Protein AF-A0A9E6J696-F1 (afdb_monomer)

Nearest PDB structures (foldseek):
  9b45-assembly1_4  TM=7.450E-01  e=3.589E+00  Pseudomonas virus Pa193
  7peq-assembly1_AK  TM=3.323E-01  e=5.152E-01  Homo sapiens
  7tt7-assembly1_P  TM=3.841E-01  e=1.398E+00  Escherichia coli
  2wex-assembly1_A  TM=2.997E-01  e=6.249E+00  Homo sapiens

Sequence (134 aa):
MTKSILSTRVIINWLKLIIIFPCILFSSIVITAFELYGMEFILLAIFIFTVLWFYRITYSGNNVVEGLSVEVKLKLNFFGVKFITIKVNGIKLIKNKLVKGDEFEFFNDKHHLSVKLKLLKGDVFSPDCTLAVL

pLDDT: mean 75.47, std 7.98, range [48.47, 85.88]

Radius of gyration: 19.2 Å; Cα contacts (8 Å, |Δi|>4): 213; chains: 1; bounding box: 48×27×51 Å

Foldseek 3Di:
DDKDKWAFPPVVLVVLVVVVVVVLVVLLVVLVVDCPPPCSVVVSVVVVVVSQQPRWGKTWDWDADPNKIKIWIWIAGPVRWIFIWIDINNRTPDGRDTDDDQWDWDADPVQQWIKIWGADPPPPRITMIDIDRD

Mean predicted aligned error: 9.48 Å

Secondary structure (DSSP, 8-state):
-EEEEPEE-HHHHHHHHHHHHHHHHHHHHHHHHS--TT-HHHHHHHHHHHHHHH-EEEEEEEEEETTEEEEEEEEEETT--EEEEEEETTEEEEEEEEE-SSEEEEEEGG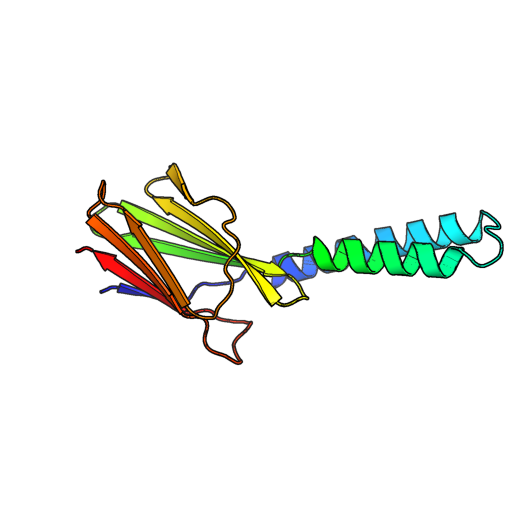GTEEEEEE--TT-TT--EEEEEE-

Solvent-accessible surface area (backbone atoms only — not comparable to full-atom values): 7509 Å² total; per-residue (Å²): 120,53,78,44,68,29,48,53,59,64,67,60,51,50,50,58,54,57,62,46,52,61,54,52,55,52,51,50,54,53,44,73,73,47,92,57,88,78,47,50,63,57,52,51,49,53,49,52,53,50,51,46,63,69,43,57,50,60,30,44,32,78,45,76,54,97,88,40,42,35,39,41,33,43,32,35,28,80,86,69,52,35,26,38,28,38,25,49,72,85,44,72,79,39,77,64,45,76,55,91,72,53,66,47,76,47,78,38,83,93,70,38,37,36,43,39,38,43,51,58,90,86,43,86,78,57,37,41,35,38,38,35,78,108

Structure (mmCIF, N/CA/C/O backbone):
data_AF-A0A9E6J696-F1
#
_entry.id   AF-A0A9E6J696-F1
#
loop_
_atom_site.group_PDB
_atom_site.id
_atom_site.type_symbol
_atom_site.label_atom_id
_atom_site.label_alt_id
_atom_site.label_comp_id
_atom_site.label_asym_id
_atom_site.label_entity_id
_atom_site.label_seq_id
_atom_site.pdbx_PDB_ins_code
_atom_site.Cartn_x
_atom_site.Cartn_y
_atom_site.Cartn_z
_atom_site.occupancy
_atom_site.B_iso_or_equiv
_atom_site.auth_seq_id
_atom_site.auth_comp_id
_atom_site.auth_asym_id
_atom_site.auth_atom_id
_atom_site.pdbx_PDB_model_num
ATOM 1 N N . MET A 1 1 ? -22.339 1.374 16.616 1.00 59.84 1 MET A N 1
ATOM 2 C CA . MET A 1 1 ? -21.502 1.286 15.395 1.00 59.84 1 MET A CA 1
ATOM 3 C C . MET A 1 1 ? -21.125 2.684 14.941 1.00 59.84 1 MET A C 1
ATOM 5 O O . MET A 1 1 ? -22.019 3.480 14.685 1.00 59.84 1 MET A O 1
ATOM 9 N N . THR A 1 2 ? -19.832 2.988 14.851 1.00 65.19 2 THR A N 1
ATOM 10 C CA . THR A 1 2 ? -19.318 4.257 14.317 1.00 65.19 2 THR A CA 1
ATOM 11 C C . THR A 1 2 ? -18.810 4.036 12.894 1.00 65.19 2 THR A C 1
ATOM 13 O O . THR A 1 2 ? -17.980 3.164 12.640 1.00 65.19 2 THR A O 1
ATOM 16 N N . LYS A 1 3 ? -19.340 4.799 11.934 1.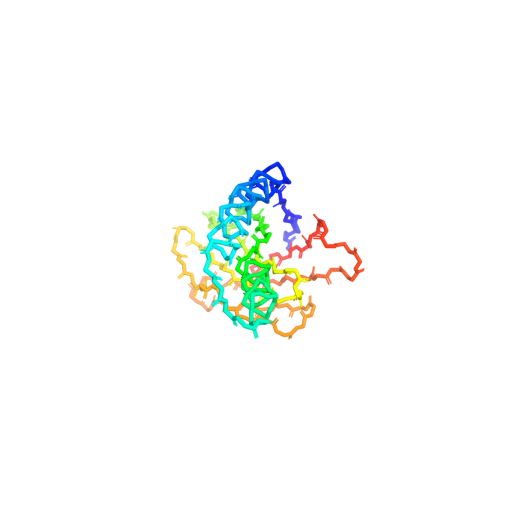00 67.19 3 LYS A N 1
ATOM 17 C CA . LYS A 1 3 ? -18.842 4.812 10.552 1.00 67.19 3 LYS A CA 1
ATOM 18 C C . LYS A 1 3 ? -17.853 5.954 10.388 1.00 67.19 3 LYS A C 1
ATOM 20 O O . LYS A 1 3 ? -18.094 7.055 10.872 1.00 67.19 3 LYS A O 1
ATOM 25 N N . SER A 1 4 ? -16.759 5.687 9.691 1.00 67.69 4 SER A N 1
ATOM 26 C CA . SER A 1 4 ? -15.714 6.663 9.413 1.00 67.69 4 SER A CA 1
ATOM 27 C C . SER A 1 4 ? -15.195 6.496 7.995 1.00 67.69 4 SER A C 1
ATOM 29 O O . SER A 1 4 ? -14.939 5.379 7.544 1.00 67.69 4 SER A O 1
ATOM 31 N N . ILE A 1 5 ? -15.009 7.614 7.311 1.00 72.44 5 ILE A N 1
ATOM 32 C CA . ILE A 1 5 ? -14.416 7.636 5.979 1.00 72.44 5 ILE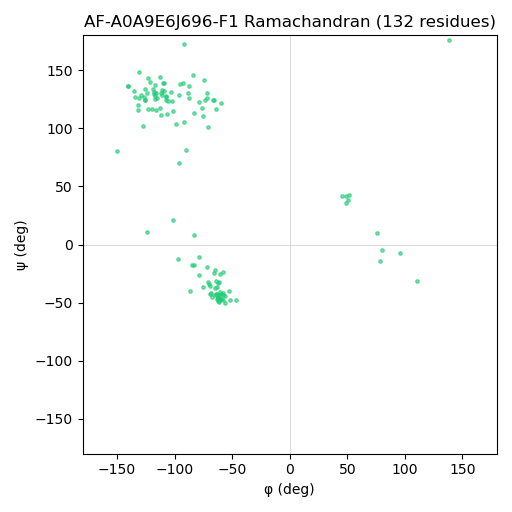 A CA 1
ATOM 33 C C . ILE A 1 5 ? -12.900 7.736 6.155 1.00 72.44 5 ILE A C 1
ATOM 35 O O . ILE A 1 5 ? -12.405 8.577 6.912 1.00 72.44 5 ILE A O 1
ATOM 39 N N . LEU A 1 6 ? -12.139 6.870 5.484 1.00 73.75 6 LEU A N 1
ATOM 40 C CA . LEU A 1 6 ? -10.685 6.981 5.482 1.00 73.75 6 LEU A CA 1
ATOM 41 C C . LEU A 1 6 ? -10.267 8.121 4.554 1.00 73.75 6 LEU A C 1
ATOM 43 O O . LEU A 1 6 ? -10.448 8.055 3.340 1.00 73.75 6 LEU A O 1
ATOM 47 N N . SER A 1 7 ? -9.624 9.139 5.119 1.00 72.56 7 SER A N 1
ATOM 48 C CA . SER A 1 7 ? -9.079 10.236 4.323 1.00 72.56 7 SER A CA 1
ATOM 49 C C . SER A 1 7 ? -7.702 9.885 3.765 1.00 72.56 7 SER A C 1
ATOM 51 O O . SER A 1 7 ? -6.889 9.187 4.385 1.00 72.56 7 SER A O 1
ATOM 53 N N . THR A 1 8 ? -7.424 10.393 2.569 1.00 75.62 8 THR A N 1
ATOM 54 C CA . THR A 1 8 ? -6.104 10.336 1.947 1.00 75.62 8 THR A CA 1
ATOM 55 C C . THR A 1 8 ? -5.516 11.732 1.850 1.00 75.62 8 THR A C 1
ATOM 57 O O . THR A 1 8 ? -6.214 12.711 1.593 1.00 75.62 8 THR A O 1
ATOM 60 N N . ARG A 1 9 ? -4.201 11.840 2.031 1.00 74.06 9 ARG A N 1
ATOM 61 C CA . ARG A 1 9 ? -3.478 13.088 1.775 1.00 74.06 9 ARG A CA 1
ATOM 62 C C . ARG A 1 9 ? -3.018 13.086 0.324 1.00 74.06 9 ARG A C 1
ATOM 64 O O . ARG A 1 9 ? -1.866 12.760 0.044 1.00 74.06 9 ARG A O 1
ATOM 71 N N . VAL A 1 10 ? -3.933 13.441 -0.582 1.00 69.88 10 VAL A N 1
ATOM 72 C CA . VAL A 1 10 ? -3.717 13.476 -2.043 1.00 69.88 10 VAL A CA 1
ATOM 73 C C . VAL A 1 10 ? -2.398 14.176 -2.388 1.00 69.88 10 VAL A C 1
ATOM 75 O O . VAL A 1 10 ? -1.566 13.602 -3.083 1.00 69.88 10 VAL A O 1
ATOM 78 N N . ILE A 1 11 ? -2.146 15.344 -1.789 1.00 72.75 11 ILE A N 1
ATOM 79 C CA . ILE A 1 11 ? -0.931 16.153 -1.994 1.00 72.75 11 ILE A CA 1
ATOM 80 C C . ILE A 1 11 ? 0.354 15.367 -1.692 1.00 72.75 11 ILE A C 1
ATOM 82 O O . ILE A 1 11 ? 1.299 15.399 -2.472 1.00 72.75 11 ILE A O 1
ATOM 86 N N . ILE A 1 12 ? 0.399 14.617 -0.586 1.00 75.06 12 ILE A N 1
ATOM 87 C CA . ILE A 1 12 ? 1.594 13.850 -0.197 1.00 75.06 12 ILE A CA 1
ATOM 88 C C . ILE A 1 12 ? 1.831 12.688 -1.164 1.00 75.06 12 ILE A C 1
ATOM 90 O O . ILE A 1 12 ? 2.976 12.350 -1.462 1.00 75.06 12 ILE A O 1
ATOM 94 N N . ASN A 1 13 ? 0.760 12.069 -1.659 1.00 74.06 13 ASN A N 1
ATOM 95 C CA . ASN A 1 13 ? 0.875 10.999 -2.643 1.00 74.06 13 ASN A CA 1
ATOM 96 C C . ASN A 1 13 ? 1.389 11.546 -3.987 1.00 74.06 13 ASN A C 1
ATOM 98 O O . ASN A 1 13 ? 2.297 10.946 -4.563 1.00 74.06 13 ASN A O 1
ATOM 102 N N . TRP A 1 14 ? 0.908 12.710 -4.438 1.00 74.69 14 TRP A N 1
ATOM 103 C CA . TRP A 1 14 ? 1.442 13.386 -5.628 1.00 74.69 14 TRP A CA 1
ATOM 104 C C . TRP A 1 14 ? 2.900 13.807 -5.460 1.00 74.69 14 TRP A C 1
ATOM 106 O O . TRP A 1 14 ? 3.706 13.560 -6.351 1.00 74.69 14 TRP A O 1
ATOM 116 N N . LEU A 1 15 ? 3.278 14.347 -4.299 1.00 79.25 15 LEU A N 1
ATOM 117 C CA . LEU A 1 15 ? 4.663 14.729 -4.026 1.00 79.25 15 LEU A CA 1
ATOM 118 C C . LEU A 1 15 ? 5.615 13.526 -4.121 1.00 79.25 15 LEU A C 1
ATOM 120 O O . LEU A 1 15 ? 6.674 13.617 -4.735 1.00 79.25 15 LEU A O 1
ATOM 124 N N . LYS A 1 16 ? 5.213 12.365 -3.583 1.00 73.50 16 LYS A N 1
ATOM 125 C CA . LYS A 1 16 ? 5.978 11.114 -3.730 1.00 73.50 16 LYS A CA 1
ATOM 126 C C . LYS A 1 16 ? 6.126 10.677 -5.187 1.00 73.50 16 LYS A C 1
ATOM 128 O O . LYS A 1 16 ? 7.134 10.071 -5.524 1.00 73.50 16 LYS A O 1
ATOM 133 N N . LEU A 1 17 ? 5.129 10.961 -6.024 1.00 74.62 17 LEU A N 1
ATOM 134 C CA . LEU A 1 17 ? 5.156 10.631 -7.447 1.00 74.62 17 LEU A CA 1
ATOM 135 C C . LEU A 1 17 ? 6.073 11.582 -8.227 1.00 74.62 17 LEU A C 1
ATOM 137 O O . LEU A 1 17 ? 6.815 11.141 -9.095 1.00 74.62 17 LEU A O 1
ATOM 141 N N . ILE A 1 18 ? 6.109 12.862 -7.859 1.00 80.56 18 ILE A N 1
ATOM 142 C CA . ILE A 1 18 ? 7.037 13.838 -8.446 1.00 80.56 18 ILE A CA 1
ATOM 143 C C . ILE A 1 18 ? 8.493 13.483 -8.112 1.00 80.56 18 ILE A C 1
ATOM 145 O O . ILE A 1 18 ? 9.354 13.590 -8.975 1.00 80.56 18 ILE A O 1
ATOM 149 N N . ILE A 1 19 ? 8.777 12.989 -6.903 1.00 78.62 19 ILE A N 1
ATOM 150 C CA . ILE A 1 19 ? 10.133 12.557 -6.507 1.00 78.62 19 ILE A CA 1
ATOM 151 C C . ILE A 1 19 ? 10.627 11.351 -7.331 1.00 78.62 19 ILE A C 1
ATOM 153 O O . ILE A 1 19 ? 11.831 11.154 -7.471 1.00 78.62 19 ILE A O 1
ATOM 157 N N . ILE A 1 20 ? 9.729 10.563 -7.929 1.00 77.81 20 ILE A N 1
ATOM 158 C CA . ILE A 1 20 ? 10.103 9.435 -8.795 1.00 77.81 20 ILE A CA 1
ATOM 159 C C . ILE A 1 20 ? 10.685 9.911 -10.138 1.00 77.81 20 ILE A C 1
ATOM 161 O O . ILE A 1 20 ? 11.575 9.257 -10.680 1.00 77.81 20 ILE A O 1
ATOM 165 N N . PHE A 1 21 ? 10.236 11.054 -10.664 1.00 79.19 21 PHE A N 1
ATOM 166 C CA . PHE A 1 21 ? 10.698 11.596 -11.949 1.00 79.19 21 PHE A CA 1
ATOM 167 C C . PHE A 1 21 ? 12.222 11.800 -12.045 1.00 79.19 21 PHE A C 1
ATOM 169 O O . PHE A 1 21 ? 12.812 11.309 -13.009 1.00 79.19 21 PHE A O 1
ATOM 176 N N . PRO A 1 22 ? 12.897 12.463 -11.083 1.00 81.44 22 PRO A N 1
ATOM 177 C CA . PRO A 1 22 ? 14.348 12.617 -11.130 1.00 81.44 22 PRO A CA 1
ATOM 178 C C . PRO A 1 22 ? 15.090 11.278 -11.019 1.00 81.44 22 PRO A C 1
ATOM 180 O O . PRO A 1 22 ? 16.136 11.129 -11.644 1.00 81.44 22 PRO A O 1
ATOM 183 N N . CYS A 1 23 ? 14.548 10.280 -10.307 1.00 79.12 23 CYS A N 1
ATOM 184 C CA . CYS A 1 23 ? 15.127 8.933 -10.296 1.00 79.12 23 CYS A CA 1
ATOM 185 C C . CYS A 1 23 ? 15.062 8.279 -11.680 1.00 79.12 23 CYS A C 1
ATOM 187 O O . CYS A 1 23 ? 16.051 7.703 -12.116 1.00 79.12 23 CYS A O 1
ATOM 189 N N . ILE A 1 24 ? 13.931 8.400 -12.385 1.00 79.88 24 ILE A N 1
ATOM 190 C CA . ILE A 1 24 ? 13.790 7.878 -13.752 1.00 79.88 24 ILE A CA 1
ATOM 191 C C . ILE A 1 24 ? 14.754 8.596 -14.701 1.00 79.88 24 ILE A C 1
ATOM 193 O O . ILE A 1 24 ? 15.461 7.930 -15.448 1.00 79.88 24 ILE A O 1
ATOM 197 N N . LEU A 1 25 ? 14.832 9.931 -14.646 1.00 80.88 25 LEU A N 1
ATOM 198 C CA . LEU A 1 25 ? 15.757 10.711 -15.477 1.00 80.88 25 LEU A CA 1
ATOM 199 C C . LEU A 1 25 ? 17.215 10.302 -15.250 1.00 80.88 25 LEU A C 1
ATOM 201 O O . LEU A 1 25 ? 17.937 10.057 -16.213 1.00 80.88 25 LEU A O 1
ATOM 205 N N . PHE A 1 26 ? 17.638 10.190 -13.989 1.00 82.25 26 PHE A N 1
ATOM 206 C CA . PHE A 1 26 ? 18.992 9.762 -13.649 1.00 82.25 26 PHE A CA 1
ATOM 207 C C . PHE A 1 26 ? 19.276 8.338 -14.141 1.00 82.25 26 PHE A C 1
ATOM 209 O O . PHE A 1 26 ? 20.301 8.104 -14.776 1.00 82.25 26 PHE A O 1
ATOM 216 N N . SER A 1 27 ? 18.353 7.397 -13.915 1.00 76.19 27 SER A N 1
ATOM 217 C CA . SER A 1 27 ? 18.485 6.026 -14.415 1.00 76.19 27 SER A CA 1
ATOM 218 C C . SER A 1 27 ? 18.571 5.973 -15.938 1.00 76.19 27 SER A C 1
ATOM 220 O O . SER A 1 27 ? 19.404 5.235 -16.451 1.00 76.19 27 SER A O 1
ATOM 222 N N . SER A 1 28 ? 17.786 6.774 -16.663 1.00 76.38 28 SER A N 1
ATOM 223 C CA . SER A 1 28 ? 17.873 6.855 -18.124 1.00 76.38 28 SER A CA 1
ATOM 224 C C . SER A 1 28 ? 19.239 7.353 -18.588 1.00 76.38 28 SER A C 1
ATOM 226 O O . SER A 1 28 ? 19.817 6.734 -19.472 1.00 76.38 28 SER A O 1
ATOM 228 N N . ILE A 1 29 ? 19.786 8.406 -17.964 1.00 81.00 29 ILE A N 1
ATOM 229 C CA . ILE A 1 29 ? 21.121 8.939 -18.295 1.00 81.00 29 ILE A CA 1
ATOM 230 C C . ILE A 1 29 ? 22.200 7.871 -18.081 1.00 81.00 29 ILE A C 1
ATOM 232 O O . ILE A 1 29 ? 23.040 7.657 -18.955 1.00 81.00 29 ILE A O 1
ATOM 236 N N . VAL A 1 30 ? 22.162 7.179 -16.937 1.00 78.88 30 VAL A N 1
ATOM 237 C CA . VAL A 1 30 ? 23.111 6.103 -16.619 1.00 78.88 30 VAL A CA 1
ATOM 238 C C . VAL A 1 30 ? 22.993 4.970 -17.634 1.00 78.88 30 VAL A C 1
ATOM 240 O O . VAL A 1 30 ? 23.999 4.547 -18.185 1.00 78.88 30 VAL A O 1
ATOM 243 N N . ILE A 1 31 ? 21.777 4.511 -17.930 1.00 75.62 31 ILE A N 1
ATOM 244 C CA . ILE A 1 31 ? 21.544 3.419 -18.879 1.00 75.62 31 ILE A CA 1
ATOM 245 C C . ILE A 1 31 ? 22.005 3.802 -20.294 1.00 75.62 31 ILE A C 1
ATOM 247 O O . ILE A 1 31 ? 22.577 2.965 -20.973 1.00 75.62 31 ILE A O 1
ATOM 251 N N . THR A 1 32 ? 21.837 5.055 -20.728 1.00 72.00 32 THR A N 1
ATOM 252 C CA . THR A 1 32 ? 22.362 5.514 -22.028 1.00 72.00 32 THR A CA 1
ATOM 253 C C . THR A 1 32 ? 23.882 5.669 -22.069 1.00 72.00 32 THR A C 1
ATOM 255 O O . THR A 1 32 ? 24.451 5.705 -23.153 1.00 72.00 32 THR A O 1
ATOM 258 N N . ALA A 1 33 ? 24.547 5.780 -20.915 1.00 76.69 33 ALA A N 1
ATOM 259 C CA . ALA A 1 33 ? 26.003 5.888 -20.837 1.00 76.69 33 ALA A CA 1
ATOM 260 C C . ALA A 1 33 ? 26.714 4.523 -20.893 1.00 76.69 33 ALA A C 1
ATOM 262 O O . ALA A 1 33 ? 27.913 4.476 -21.162 1.00 76.69 33 ALA A O 1
ATOM 263 N N . PHE A 1 34 ? 25.996 3.424 -20.641 1.00 74.88 34 PHE A N 1
ATOM 264 C CA . PHE A 1 34 ? 26.520 2.063 -20.720 1.00 74.88 34 PHE A CA 1
ATOM 265 C C . PHE A 1 34 ? 25.850 1.321 -21.879 1.00 74.88 34 PHE A C 1
ATOM 267 O O . PHE A 1 34 ? 24.648 1.088 -21.849 1.00 74.88 34 PHE A O 1
ATOM 274 N N . GLU A 1 35 ? 26.624 0.909 -22.881 1.00 69.12 35 GLU A N 1
ATOM 275 C CA . GLU A 1 35 ? 26.119 0.079 -23.979 1.00 69.12 35 GLU A CA 1
ATOM 276 C C . GLU A 1 35 ? 25.835 -1.342 -23.464 1.00 69.12 35 GLU A C 1
ATOM 278 O O . GLU A 1 35 ? 26.737 -2.157 -23.271 1.00 69.12 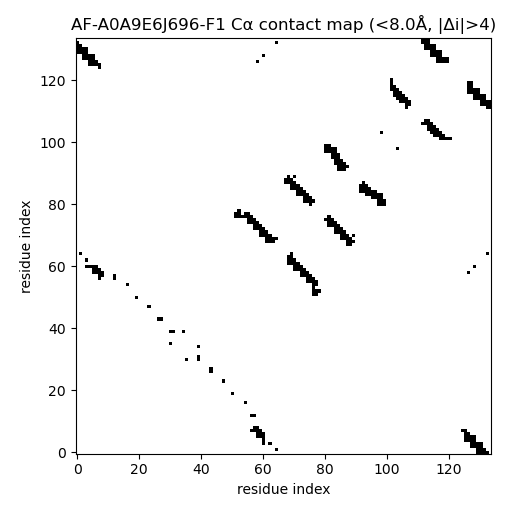35 GLU A O 1
ATOM 283 N N . LEU A 1 36 ? 24.563 -1.640 -23.211 1.00 71.88 36 LEU A N 1
ATOM 284 C CA . LEU A 1 36 ? 24.074 -2.924 -22.707 1.00 71.88 36 LEU A CA 1
ATOM 285 C C . LEU A 1 36 ? 23.466 -3.789 -23.821 1.00 71.88 36 LEU A C 1
ATOM 287 O O . LEU A 1 36 ? 22.709 -4.719 -23.533 1.00 71.88 36 LEU A O 1
ATOM 291 N N . TYR A 1 37 ? 23.816 -3.520 -25.083 1.00 72.19 37 TYR A N 1
ATOM 292 C CA . TYR A 1 37 ? 23.458 -4.344 -26.243 1.00 72.19 37 TYR A CA 1
ATOM 293 C C . TYR A 1 37 ? 21.946 -4.667 -26.325 1.00 72.19 37 TYR A C 1
ATOM 295 O O . TYR A 1 37 ? 21.558 -5.798 -26.614 1.00 72.19 37 TYR A O 1
ATOM 303 N N . GLY A 1 38 ? 21.073 -3.687 -26.055 1.00 71.88 38 GLY A N 1
ATOM 304 C CA . GLY A 1 38 ? 19.611 -3.813 -26.167 1.00 71.88 38 GLY A CA 1
ATOM 305 C C . GLY A 1 38 ? 18.876 -4.154 -24.861 1.00 71.88 38 GLY A C 1
ATOM 306 O O . GLY A 1 38 ? 17.642 -4.123 -24.826 1.00 71.88 38 GLY A O 1
ATOM 307 N N . MET A 1 39 ? 19.592 -4.455 -23.771 1.00 79.56 39 MET A N 1
ATOM 308 C CA . MET A 1 39 ? 18.998 -4.750 -22.455 1.00 79.56 39 MET A CA 1
ATOM 309 C C . MET A 1 39 ? 18.555 -3.494 -21.685 1.00 79.56 39 MET A C 1
ATOM 311 O O . MET A 1 39 ? 17.849 -3.603 -20.678 1.00 79.56 39 MET A O 1
ATOM 315 N N . GLU A 1 40 ? 18.930 -2.303 -22.156 1.00 76.38 40 GLU A N 1
ATOM 316 C CA . GLU A 1 40 ? 18.640 -0.998 -21.552 1.00 76.38 40 GLU A CA 1
ATOM 317 C C . GLU A 1 40 ? 17.145 -0.826 -21.260 1.00 76.38 40 GLU A C 1
ATOM 319 O O . GLU A 1 40 ? 16.735 -0.471 -20.152 1.00 76.38 40 GLU A O 1
ATOM 324 N N . PHE A 1 41 ? 16.314 -1.144 -22.252 1.00 76.44 41 PHE A N 1
ATOM 325 C CA . PHE A 1 41 ? 14.864 -0.996 -22.172 1.00 76.44 41 PHE A CA 1
ATOM 326 C C . PHE A 1 41 ? 14.224 -2.006 -21.218 1.00 76.44 41 PHE A C 1
ATOM 328 O O . PHE A 1 41 ? 13.257 -1.675 -20.530 1.00 76.44 41 PHE A O 1
ATOM 335 N N . ILE A 1 42 ? 14.775 -3.221 -21.135 1.00 82.81 42 ILE A N 1
ATOM 336 C CA . ILE A 1 42 ? 14.291 -4.262 -20.221 1.00 82.81 42 ILE A CA 1
ATOM 337 C C . ILE A 1 42 ? 14.564 -3.840 -18.775 1.00 82.81 42 ILE A C 1
ATOM 339 O O . ILE A 1 42 ? 13.671 -3.913 -17.929 1.00 82.81 42 ILE A O 1
ATOM 343 N N . LEU A 1 43 ? 15.768 -3.338 -18.494 1.00 81.19 43 LEU A N 1
ATOM 344 C CA . LEU A 1 43 ? 16.129 -2.837 -17.168 1.00 81.19 43 LEU A CA 1
ATOM 345 C C . LEU A 1 43 ? 15.293 -1.618 -16.775 1.00 81.19 43 LEU A C 1
ATOM 347 O O . LEU A 1 43 ? 14.797 -1.560 -15.648 1.00 81.19 43 LEU A O 1
ATOM 351 N N . LEU A 1 44 ? 15.070 -0.685 -17.704 1.00 81.06 44 LEU A N 1
ATOM 352 C CA . LEU A 1 44 ? 14.204 0.469 -17.475 1.00 81.06 44 LEU A CA 1
ATOM 353 C C . LEU A 1 44 ? 12.759 0.039 -17.171 1.00 81.06 44 LEU A C 1
ATOM 355 O O . LEU A 1 44 ? 12.152 0.545 -16.227 1.00 81.06 44 LEU A O 1
ATOM 359 N N . ALA A 1 45 ? 12.219 -0.933 -17.913 1.00 83.44 45 ALA A N 1
ATOM 360 C CA . ALA A 1 45 ? 10.885 -1.470 -17.665 1.00 83.44 45 ALA A CA 1
ATOM 361 C C . ALA A 1 45 ? 10.789 -2.126 -16.278 1.00 83.44 45 ALA A C 1
ATOM 363 O O . ALA A 1 45 ? 9.885 -1.797 -15.508 1.00 83.44 45 ALA A O 1
ATOM 364 N N . ILE A 1 46 ? 11.742 -2.994 -15.916 1.00 85.88 46 ILE A N 1
ATOM 365 C CA . ILE A 1 46 ? 11.799 -3.632 -14.589 1.00 85.88 46 ILE A CA 1
ATOM 366 C C . ILE A 1 46 ? 11.881 -2.573 -13.484 1.00 85.88 46 ILE A C 1
ATOM 368 O O . ILE A 1 46 ? 11.185 -2.680 -12.470 1.00 85.88 46 ILE A O 1
ATOM 372 N N . PHE A 1 47 ? 12.685 -1.527 -13.681 1.00 83.94 47 PHE A N 1
ATOM 373 C CA . PHE A 1 47 ? 12.801 -0.422 -12.738 1.00 83.94 47 PHE A CA 1
ATOM 374 C C . PHE A 1 47 ? 11.464 0.308 -12.552 1.00 83.94 47 PHE A C 1
ATOM 376 O O . PHE A 1 47 ? 11.007 0.458 -11.417 1.00 83.94 47 PHE A O 1
ATOM 383 N N . ILE A 1 48 ? 10.780 0.680 -13.640 1.00 82.69 48 ILE A N 1
ATOM 384 C CA . ILE A 1 48 ? 9.460 1.331 -13.586 1.00 82.69 48 ILE A CA 1
ATOM 385 C C . ILE A 1 48 ? 8.439 0.438 -12.870 1.00 82.69 48 ILE A C 1
ATOM 387 O O . ILE A 1 48 ? 7.747 0.905 -11.964 1.00 82.69 48 ILE A O 1
ATOM 391 N N . PHE A 1 49 ? 8.373 -0.853 -13.208 1.00 85.38 49 PHE A N 1
ATOM 392 C CA . PHE A 1 49 ? 7.486 -1.813 -12.540 1.00 85.38 49 PHE A CA 1
ATOM 393 C C . PHE A 1 49 ? 7.756 -1.892 -11.037 1.00 85.38 49 PHE A C 1
ATOM 395 O O . PHE A 1 49 ? 6.825 -1.877 -10.228 1.00 85.38 49 PHE A O 1
ATOM 402 N N . THR A 1 50 ? 9.032 -1.929 -10.659 1.00 84.62 50 THR A N 1
ATOM 403 C CA . THR A 1 50 ? 9.468 -1.965 -9.262 1.00 84.62 50 THR A CA 1
ATOM 404 C C . THR A 1 50 ? 9.022 -0.701 -8.528 1.00 84.62 50 THR A C 1
ATOM 406 O O . THR A 1 50 ? 8.425 -0.778 -7.452 1.00 84.62 50 THR A O 1
ATOM 409 N N . VAL A 1 51 ? 9.224 0.471 -9.129 1.00 83.69 51 VAL A N 1
ATOM 410 C CA . VAL A 1 51 ? 8.791 1.751 -8.561 1.00 83.69 51 VAL A CA 1
ATOM 411 C C . VAL A 1 51 ? 7.271 1.803 -8.393 1.00 83.69 51 VAL A C 1
ATOM 413 O O . VAL A 1 51 ? 6.797 2.144 -7.309 1.00 83.69 51 VAL A O 1
ATOM 416 N N . LEU A 1 52 ? 6.496 1.404 -9.406 1.00 81.81 52 LEU A N 1
ATOM 417 C CA . LEU A 1 52 ? 5.030 1.353 -9.332 1.00 81.81 52 LEU A CA 1
ATOM 418 C C . LEU A 1 52 ? 4.530 0.364 -8.271 1.00 81.81 52 LEU A C 1
ATOM 420 O O . LEU A 1 52 ? 3.507 0.600 -7.626 1.00 81.81 52 LEU A O 1
ATOM 424 N N . TRP A 1 53 ? 5.261 -0.730 -8.051 1.00 82.12 53 TRP A N 1
ATOM 425 C CA . TRP A 1 53 ? 4.944 -1.720 -7.025 1.00 82.12 53 TRP A CA 1
ATOM 426 C C . TRP A 1 53 ? 5.155 -1.186 -5.604 1.00 82.12 53 TRP A C 1
ATOM 428 O O . TRP A 1 53 ? 4.342 -1.428 -4.698 1.00 82.12 53 TRP A O 1
ATOM 438 N N . PHE A 1 54 ? 6.259 -0.466 -5.394 1.00 81.31 54 PHE A N 1
ATOM 439 C CA . PHE A 1 54 ? 6.587 0.142 -4.107 1.00 81.31 54 PHE A CA 1
ATOM 440 C C . PHE A 1 54 ? 5.813 1.428 -3.842 1.00 81.31 54 PHE A C 1
ATOM 442 O O . PHE A 1 54 ? 5.560 1.750 -2.675 1.00 81.31 54 PHE A O 1
ATOM 449 N N . TYR A 1 55 ? 5.386 2.130 -4.891 1.00 81.25 55 TYR A N 1
ATOM 450 C CA . TYR A 1 55 ? 4.502 3.269 -4.756 1.00 81.25 55 TYR A CA 1
ATOM 451 C C . TYR A 1 55 ? 3.158 2.814 -4.188 1.00 81.25 55 TYR A C 1
ATOM 453 O O . TYR A 1 55 ? 2.423 2.013 -4.768 1.00 81.25 55 TYR A O 1
ATOM 461 N N . ARG A 1 56 ? 2.851 3.322 -2.994 1.00 81.50 56 ARG A N 1
ATOM 462 C CA . ARG A 1 56 ? 1.645 2.967 -2.253 1.00 81.50 56 ARG A CA 1
ATOM 463 C C . ARG A 1 56 ? 0.942 4.218 -1.764 1.00 81.50 56 ARG A C 1
ATOM 465 O O . ARG A 1 56 ? 1.482 4.968 -0.944 1.00 81.50 56 ARG A O 1
ATOM 472 N N . ILE A 1 57 ? -0.293 4.383 -2.213 1.00 81.06 57 ILE A N 1
ATOM 473 C CA . ILE A 1 57 ? -1.222 5.396 -1.734 1.00 81.06 57 ILE A CA 1
ATOM 474 C C . ILE A 1 57 ? -1.661 4.988 -0.331 1.00 81.06 57 ILE A C 1
ATOM 476 O O . ILE A 1 57 ? -2.075 3.852 -0.107 1.00 81.06 57 ILE A O 1
ATOM 480 N N . THR A 1 58 ? -1.509 5.890 0.637 1.00 83.19 58 THR A N 1
ATOM 481 C CA . THR A 1 58 ? -1.861 5.626 2.039 1.00 83.19 58 THR A CA 1
ATOM 482 C C . THR A 1 58 ? -3.121 6.392 2.422 1.00 83.19 58 THR A C 1
ATOM 484 O O . THR A 1 58 ? -3.161 7.613 2.291 1.00 83.19 58 THR A O 1
ATOM 487 N N . TYR A 1 59 ? -4.098 5.669 2.9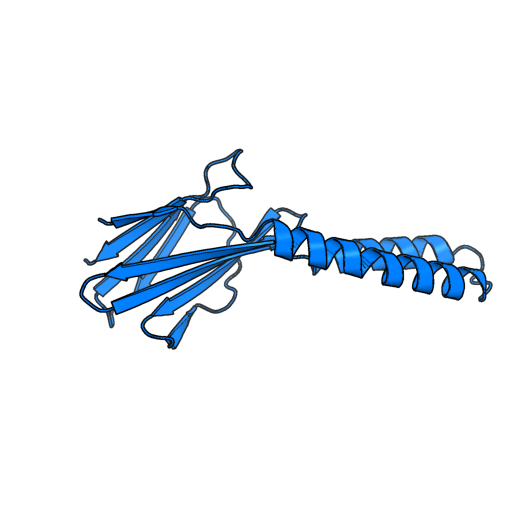56 1.00 81.50 59 TYR A N 1
ATOM 488 C CA . TYR A 1 59 ? -5.341 6.163 3.534 1.00 81.50 59 TYR A CA 1
ATOM 489 C C . TYR A 1 59 ? -5.290 5.936 5.041 1.00 81.50 59 TYR A C 1
ATOM 491 O O . TYR A 1 59 ? -4.812 4.892 5.497 1.00 81.50 59 TYR A O 1
ATOM 499 N N . SER A 1 60 ? -5.758 6.904 5.821 1.00 82.56 60 SER A N 1
ATOM 500 C CA . SER A 1 60 ? -5.772 6.812 7.280 1.00 82.56 60 SER A CA 1
ATOM 501 C C . SER A 1 60 ? -7.051 7.393 7.861 1.00 82.56 60 SER A C 1
ATOM 503 O O . SER A 1 60 ? -7.478 8.477 7.470 1.00 82.56 60 SER A O 1
ATOM 505 N N . GLY A 1 61 ? -7.625 6.682 8.825 1.00 81.00 61 GLY A N 1
ATOM 506 C CA . GLY A 1 61 ? -8.749 7.131 9.633 1.00 81.00 61 GLY A CA 1
ATOM 507 C C . GLY A 1 61 ? -8.405 6.938 11.100 1.00 81.00 61 GLY A C 1
ATOM 508 O O . GLY A 1 61 ? -7.976 5.852 11.494 1.00 81.00 61 GLY A O 1
ATOM 509 N N . ASN A 1 62 ? -8.580 7.995 11.887 1.00 80.94 62 ASN A N 1
ATOM 510 C CA . ASN A 1 62 ? -8.472 7.937 13.336 1.00 80.94 62 ASN A CA 1
ATOM 511 C C . ASN A 1 62 ? -9.874 8.060 13.907 1.00 80.94 62 ASN A C 1
ATOM 513 O O . ASN A 1 62 ? -10.589 9.002 13.578 1.00 80.94 62 ASN A O 1
ATOM 517 N N . ASN A 1 63 ? -10.239 7.126 14.770 1.00 80.75 63 ASN A N 1
ATOM 518 C CA . ASN A 1 63 ? -11.508 7.143 15.472 1.00 80.75 63 ASN A CA 1
ATOM 519 C C . ASN A 1 63 ? -11.265 6.922 16.954 1.00 80.75 63 ASN A C 1
ATOM 521 O O . ASN A 1 63 ? -10.336 6.212 17.334 1.00 80.75 63 ASN A O 1
ATOM 525 N N . VAL A 1 64 ? -12.113 7.516 17.781 1.00 77.88 64 VAL A N 1
ATOM 526 C CA . VAL A 1 64 ? -12.128 7.261 19.219 1.00 77.88 64 VAL A CA 1
ATOM 527 C C . VAL A 1 64 ? -13.373 6.445 19.516 1.00 77.88 64 VAL A C 1
ATOM 529 O O . VAL A 1 64 ? -14.477 6.841 19.147 1.00 77.88 64 VAL A O 1
ATOM 532 N N . VAL A 1 65 ? -13.188 5.286 20.137 1.00 77.44 65 VAL A N 1
ATOM 533 C CA . VAL A 1 65 ? -14.263 4.361 20.483 1.00 77.44 65 VAL A CA 1
ATOM 534 C C . VAL A 1 65 ? -14.071 3.967 21.942 1.00 77.44 65 VAL A C 1
ATOM 536 O O . VAL A 1 65 ? -13.034 3.412 22.279 1.00 77.44 65 VAL A O 1
ATOM 539 N N . GLU A 1 66 ? -15.022 4.323 22.812 1.00 73.19 66 GLU A N 1
ATOM 540 C CA . GLU A 1 66 ? -14.974 4.032 24.262 1.00 73.19 66 GLU A CA 1
ATOM 541 C C . GLU A 1 66 ? -13.655 4.446 24.949 1.00 73.19 66 GLU A C 1
ATOM 543 O O . GLU A 1 66 ? -13.115 3.755 25.805 1.00 73.19 66 GLU A O 1
ATOM 548 N N . GLY A 1 67 ? -13.087 5.587 24.542 1.00 75.00 67 GLY A N 1
ATOM 549 C CA . GLY A 1 67 ? -11.806 6.082 25.067 1.00 75.00 67 GLY A CA 1
ATOM 550 C C . GLY A 1 67 ? -10.561 5.420 24.461 1.00 75.00 67 GLY A C 1
ATOM 551 O O . GLY A 1 67 ? -9.445 5.868 24.721 1.00 75.00 67 GLY A O 1
ATOM 552 N N . LEU A 1 68 ? -10.720 4.412 23.598 1.00 78.06 68 LEU A N 1
ATOM 553 C CA . LEU A 1 68 ? -9.641 3.825 22.807 1.00 78.06 68 LEU A CA 1
ATOM 554 C C . LEU A 1 68 ? -9.472 4.589 21.488 1.00 78.06 68 LEU A C 1
ATOM 556 O O . LEU A 1 68 ? -10.407 4.739 20.701 1.00 78.06 68 LEU A O 1
ATOM 560 N N . SER A 1 69 ? -8.252 5.043 21.211 1.00 82.00 69 SER A N 1
ATOM 561 C CA . SER A 1 69 ? -7.880 5.626 19.920 1.00 82.00 69 SER A CA 1
ATOM 562 C C . SER A 1 69 ? -7.535 4.520 18.922 1.00 82.00 69 SER A C 1
ATOM 564 O O . SER A 1 69 ? -6.543 3.807 19.072 1.00 82.00 69 SER A O 1
ATOM 566 N N . VAL A 1 70 ? -8.352 4.364 17.886 1.00 82.38 70 VAL A N 1
ATOM 567 C CA . VAL A 1 70 ? -8.168 3.372 16.826 1.00 82.38 70 VAL A CA 1
ATOM 568 C C . VAL A 1 70 ? -7.703 4.079 15.556 1.00 82.38 70 VAL A C 1
ATOM 570 O O . VAL A 1 70 ? -8.445 4.843 14.940 1.00 82.38 70 VAL A O 1
ATOM 573 N N . GLU A 1 71 ? -6.462 3.816 15.152 1.00 83.81 71 GLU A N 1
ATOM 574 C CA . GLU A 1 71 ? -5.887 4.283 13.888 1.00 83.81 71 GLU A CA 1
ATOM 575 C C . GLU A 1 71 ? -5.904 3.129 12.883 1.00 83.81 71 GLU A C 1
ATOM 577 O O . GLU A 1 71 ? -5.202 2.124 13.033 1.00 83.81 71 GLU A O 1
ATOM 582 N N . VAL A 1 72 ? -6.685 3.292 11.820 1.00 83.44 72 VAL A N 1
ATOM 583 C CA . VAL A 1 72 ? -6.759 2.348 10.707 1.00 83.44 72 VAL A CA 1
ATOM 584 C C . VAL A 1 72 ? -6.022 2.953 9.523 1.00 83.44 72 VAL A C 1
ATOM 586 O O . VAL A 1 72 ? -6.347 4.050 9.073 1.00 83.44 72 VAL A O 1
ATOM 589 N N . LYS A 1 73 ? -5.019 2.240 9.002 1.00 84.88 73 LYS A N 1
ATOM 590 C CA . LYS A 1 73 ? -4.318 2.606 7.768 1.00 84.88 73 LYS A CA 1
ATOM 591 C C . LYS A 1 73 ? -4.511 1.546 6.710 1.00 84.88 73 LYS A C 1
ATOM 593 O O . LYS A 1 73 ? -4.167 0.385 6.921 1.00 84.88 73 LYS A O 1
ATOM 598 N N . LEU A 1 74 ? -4.944 1.985 5.544 1.00 83.88 74 LEU A N 1
ATOM 599 C CA . LEU A 1 74 ? -4.969 1.189 4.332 1.00 83.88 74 LEU A CA 1
ATOM 600 C C . LEU A 1 74 ? -3.894 1.723 3.388 1.00 83.88 74 LEU A C 1
ATOM 602 O O . LEU A 1 74 ? -3.784 2.925 3.172 1.00 83.88 74 LEU A O 1
ATOM 606 N N . LYS A 1 75 ? -3.085 0.838 2.819 1.00 85.00 75 LYS A N 1
ATOM 607 C CA . LYS A 1 75 ? -2.165 1.168 1.733 1.00 85.00 75 LYS A CA 1
ATOM 608 C C . LYS A 1 75 ? -2.564 0.389 0.494 1.00 85.00 75 LYS A C 1
ATOM 610 O O . LYS A 1 75 ? -2.719 -0.826 0.575 1.00 85.00 75 LYS A O 1
ATOM 615 N N . LEU A 1 76 ? -2.678 1.078 -0.628 1.00 81.12 76 LEU A N 1
ATOM 616 C CA . LEU A 1 76 ? -2.987 0.498 -1.928 1.00 81.12 76 LEU A CA 1
ATOM 617 C C . LEU A 1 76 ? -1.825 0.774 -2.882 1.00 81.12 76 LEU A C 1
ATOM 619 O O . LEU A 1 76 ? -1.341 1.903 -2.918 1.00 81.12 76 LEU A O 1
ATOM 623 N N . ASN A 1 77 ? -1.359 -0.222 -3.631 1.00 81.12 77 ASN A N 1
ATOM 624 C CA . ASN A 1 77 ? -0.454 0.029 -4.759 1.00 81.12 77 ASN A CA 1
ATOM 625 C C . ASN A 1 77 ? -1.235 0.220 -6.072 1.00 81.12 77 ASN A C 1
ATOM 627 O O . ASN A 1 77 ? -2.442 -0.018 -6.126 1.00 81.12 77 ASN A O 1
ATOM 631 N N . PHE A 1 78 ? -0.533 0.611 -7.141 1.00 73.50 78 PHE A N 1
ATOM 632 C CA . PHE A 1 78 ? -1.127 0.766 -8.478 1.00 73.50 78 PHE A CA 1
ATOM 633 C C . PHE A 1 78 ? -1.718 -0.530 -9.050 1.00 73.50 78 PHE A C 1
ATOM 635 O O . PHE A 1 78 ? -2.647 -0.481 -9.846 1.00 73.50 78 PHE A O 1
ATOM 642 N N . PHE A 1 79 ? -1.228 -1.688 -8.608 1.00 74.81 79 PHE A N 1
ATOM 643 C CA . PHE A 1 79 ? -1.729 -3.004 -9.012 1.00 74.81 79 PHE A CA 1
ATOM 644 C C . PHE A 1 79 ? -2.961 -3.464 -8.209 1.00 74.81 79 PHE A C 1
ATOM 646 O O . PHE A 1 79 ? -3.366 -4.619 -8.309 1.00 74.81 79 PHE A O 1
ATOM 653 N N . GLY A 1 80 ? -3.544 -2.600 -7.369 1.00 71.69 80 GLY A N 1
ATOM 654 C CA . GLY A 1 80 ? -4.729 -2.920 -6.567 1.00 71.69 80 GLY A CA 1
ATOM 655 C C . GLY A 1 80 ? -4.460 -3.807 -5.344 1.00 71.69 80 GLY A C 1
ATOM 656 O O . GLY A 1 80 ? -5.400 -4.261 -4.690 1.00 71.69 80 GLY A O 1
ATOM 657 N N . VAL A 1 81 ? -3.194 -4.046 -4.992 1.00 79.75 81 VAL A N 1
ATOM 658 C CA . VAL A 1 81 ? -2.805 -4.797 -3.794 1.00 79.75 81 VAL A CA 1
ATOM 659 C C . VAL A 1 81 ? -3.041 -3.941 -2.552 1.00 79.75 81 VAL A C 1
ATOM 661 O O . VAL A 1 81 ? -2.511 -2.834 -2.422 1.00 79.75 81 VAL A O 1
ATOM 664 N N . LYS A 1 82 ? -3.819 -4.493 -1.618 1.00 82.88 82 LYS A N 1
ATOM 665 C CA . LYS A 1 82 ? -4.286 -3.840 -0.391 1.00 82.88 82 LYS A CA 1
ATOM 666 C C . LYS A 1 82 ? -3.483 -4.319 0.818 1.00 82.88 82 LYS A C 1
ATOM 668 O O . LYS A 1 82 ? -3.347 -5.521 1.047 1.00 82.88 82 LYS A O 1
ATOM 673 N N . PHE A 1 83 ? -3.005 -3.379 1.629 1.00 83.69 83 PHE A N 1
ATOM 674 C CA . PHE A 1 83 ? -2.306 -3.641 2.887 1.00 83.69 83 PHE A CA 1
ATOM 675 C C . PHE A 1 83 ? -2.968 -2.883 4.029 1.00 83.69 83 PHE A C 1
ATOM 677 O O . PHE A 1 83 ? -3.052 -1.657 3.992 1.00 83.69 83 PHE A O 1
ATOM 684 N N . ILE A 1 84 ? -3.370 -3.591 5.078 1.00 84.31 84 ILE A N 1
ATOM 685 C CA . ILE A 1 84 ? -4.062 -2.992 6.221 1.00 84.31 84 ILE A CA 1
ATOM 686 C C . ILE A 1 84 ? -3.147 -2.990 7.442 1.00 84.31 84 ILE A C 1
ATOM 688 O O . ILE A 1 84 ? -2.393 -3.931 7.694 1.00 84.31 84 ILE A O 1
ATOM 692 N N . THR A 1 85 ? -3.171 -1.893 8.187 1.00 85.25 85 THR A N 1
ATOM 693 C CA . THR A 1 85 ? -2.509 -1.733 9.480 1.00 85.25 85 THR A CA 1
ATOM 694 C C . THR A 1 85 ? -3.525 -1.162 10.454 1.00 85.25 85 THR A C 1
ATOM 696 O O . THR A 1 85 ? -4.105 -0.118 10.177 1.00 85.25 85 THR A O 1
ATOM 699 N N . ILE A 1 86 ? -3.718 -1.825 11.589 1.00 84.12 86 ILE A N 1
ATOM 700 C CA . ILE A 1 86 ? -4.622 -1.371 12.648 1.00 84.12 86 ILE A CA 1
ATOM 701 C C . ILE A 1 86 ? -3.784 -1.122 13.892 1.00 84.12 86 ILE A C 1
ATOM 703 O O . ILE A 1 86 ? -2.983 -1.976 14.291 1.00 84.12 86 ILE A O 1
ATOM 707 N N . LYS A 1 87 ? -3.959 0.054 14.491 1.00 85.31 87 LYS A N 1
ATOM 708 C CA . LYS A 1 87 ? -3.386 0.393 15.786 1.00 85.31 87 LYS A CA 1
ATOM 709 C C . LYS A 1 87 ? -4.472 0.795 16.765 1.00 85.31 87 LYS A C 1
ATOM 711 O O . LYS A 1 87 ? -5.409 1.483 16.381 1.00 85.31 87 LYS A O 1
ATOM 716 N N . VAL A 1 88 ? -4.289 0.416 18.019 1.00 83.69 88 VAL A N 1
ATOM 717 C CA . VAL A 1 88 ? -5.148 0.805 19.139 1.00 83.69 88 VAL A CA 1
ATOM 718 C C . VAL A 1 88 ? -4.251 1.420 20.205 1.00 83.69 88 VAL A C 1
ATOM 720 O O . VAL A 1 88 ? -3.256 0.806 20.579 1.00 83.69 88 VAL A O 1
ATOM 723 N N . ASN A 1 89 ? -4.534 2.651 20.634 1.00 82.94 89 ASN A N 1
ATOM 724 C CA . ASN A 1 89 ? -3.718 3.414 21.589 1.00 82.94 89 ASN A CA 1
ATOM 725 C C . ASN A 1 89 ? -2.220 3.425 21.242 1.00 82.94 89 ASN A C 1
ATOM 727 O O . ASN A 1 89 ? -1.351 3.241 22.088 1.00 82.94 89 ASN A O 1
ATOM 731 N N . GLY A 1 90 ? -1.911 3.586 19.952 1.00 76.94 90 GLY A N 1
ATOM 732 C CA . GLY A 1 90 ? -0.538 3.574 19.435 1.00 76.94 90 GLY A CA 1
ATOM 733 C C . GLY A 1 90 ? 0.089 2.180 19.279 1.00 76.94 90 GLY A C 1
ATOM 734 O O . GLY A 1 90 ? 1.061 2.036 18.531 1.00 76.94 90 GLY A O 1
ATOM 735 N N . ILE A 1 91 ? -0.496 1.138 19.875 1.00 80.12 91 ILE A N 1
ATOM 736 C CA . ILE A 1 91 ? -0.038 -0.250 19.770 1.00 80.12 91 ILE A CA 1
ATOM 737 C C . ILE A 1 91 ? -0.492 -0.829 18.429 1.00 80.12 91 ILE A C 1
ATOM 739 O O . ILE A 1 91 ? -1.679 -0.859 18.110 1.00 80.12 91 ILE A O 1
ATOM 743 N N . LYS A 1 92 ? 0.459 -1.299 17.614 1.00 80.69 92 LYS A N 1
ATOM 744 C CA . LYS A 1 92 ? 0.170 -1.964 16.334 1.00 80.69 92 LYS A CA 1
ATOM 745 C C . LYS A 1 92 ? -0.345 -3.378 16.599 1.00 80.69 92 LYS A C 1
ATOM 747 O O . LYS A 1 92 ? 0.439 -4.238 16.980 1.00 80.69 92 LYS A O 1
ATOM 752 N N . LEU A 1 93 ? -1.625 -3.615 16.331 1.00 79.69 93 LEU A N 1
ATOM 753 C CA . LEU A 1 93 ? -2.231 -4.948 16.414 1.00 79.69 93 LEU A CA 1
ATOM 754 C C . LEU A 1 93 ? -2.058 -5.721 15.106 1.00 79.69 93 LEU A C 1
ATOM 756 O O . LEU A 1 93 ? -1.734 -6.902 15.111 1.00 79.69 93 LEU A O 1
ATOM 760 N N . ILE A 1 94 ? -2.215 -5.035 13.971 1.00 79.12 94 ILE A N 1
ATOM 761 C CA . ILE A 1 94 ? -1.955 -5.595 12.642 1.00 79.12 94 ILE A CA 1
ATOM 762 C C . ILE A 1 94 ? -0.975 -4.694 11.911 1.00 79.12 94 ILE A C 1
ATOM 764 O O . ILE A 1 94 ? -1.160 -3.478 11.861 1.00 79.12 94 ILE A O 1
ATOM 768 N N . LYS A 1 95 ? 0.038 -5.295 11.280 1.00 78.56 95 LYS A N 1
ATOM 769 C CA . LYS A 1 95 ? 1.028 -4.592 10.461 1.00 78.56 95 LYS A CA 1
ATOM 770 C C . LYS A 1 95 ? 1.002 -5.109 9.027 1.00 78.56 95 LYS A C 1
ATOM 772 O O . LYS A 1 95 ? 1.375 -6.248 8.785 1.00 78.56 95 LYS A O 1
ATOM 777 N N . ASN A 1 96 ? 0.649 -4.232 8.083 1.00 74.44 96 ASN A N 1
ATOM 778 C CA . ASN A 1 96 ? 0.707 -4.475 6.635 1.00 74.44 96 ASN A CA 1
ATOM 779 C C . ASN A 1 96 ? 0.148 -5.848 6.199 1.00 74.44 96 ASN A C 1
ATOM 781 O O . ASN A 1 96 ? 0.742 -6.502 5.341 1.00 74.44 96 ASN A O 1
ATOM 785 N N . LYS A 1 97 ? -0.972 -6.299 6.776 1.00 80.00 97 LYS A N 1
ATOM 786 C CA . LYS A 1 97 ? -1.591 -7.561 6.359 1.00 80.00 97 LYS A CA 1
ATOM 787 C C . LYS A 1 97 ? -2.108 -7.396 4.936 1.00 80.00 97 LYS A C 1
ATOM 789 O O . LYS A 1 97 ? -2.853 -6.454 4.662 1.00 80.00 97 LYS A O 1
ATOM 794 N N . LEU A 1 98 ? -1.669 -8.280 4.045 1.00 79.19 98 LEU A N 1
ATOM 795 C CA . LEU A 1 98 ? -2.155 -8.325 2.673 1.00 79.19 98 LEU A CA 1
ATOM 796 C C . LEU A 1 98 ? -3.582 -8.869 2.679 1.00 79.19 98 LEU A C 1
ATOM 798 O O . LEU A 1 98 ? -3.849 -9.901 3.296 1.00 79.19 98 LEU A O 1
ATOM 802 N N . VAL A 1 99 ? -4.490 -8.168 2.007 1.00 78.81 99 VAL A N 1
ATOM 803 C CA . VAL A 1 99 ? -5.902 -8.551 1.934 1.00 78.81 99 VAL A CA 1
ATOM 804 C C . VAL A 1 99 ? -6.270 -8.846 0.491 1.00 78.81 99 VAL A C 1
ATOM 806 O O . VAL A 1 99 ? -6.078 -8.010 -0.391 1.00 78.81 99 VAL A O 1
ATOM 8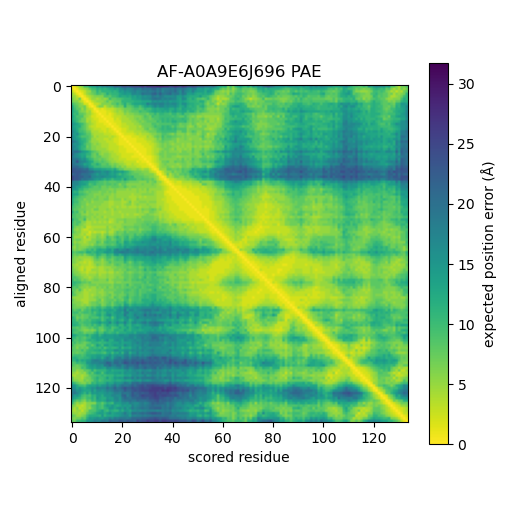09 N N . LYS A 1 100 ? -6.809 -10.046 0.263 1.00 67.19 100 LYS A N 1
ATOM 810 C CA . LYS A 1 100 ? -7.431 -10.446 -1.000 1.00 67.19 100 LYS A CA 1
ATOM 811 C C . LYS A 1 100 ? -8.945 -10.292 -0.831 1.00 67.19 100 LYS A C 1
ATOM 813 O O . LYS A 1 100 ? -9.548 -11.095 -0.133 1.00 67.19 100 LYS A O 1
ATOM 818 N N . GLY A 1 101 ? -9.532 -9.239 -1.401 1.00 70.31 101 GLY A N 1
ATOM 819 C CA . GLY A 1 101 ? -10.976 -8.983 -1.328 1.00 70.31 101 GLY A CA 1
ATOM 820 C C . GLY A 1 101 ? -11.346 -7.518 -1.089 1.00 70.31 101 GLY A C 1
ATOM 821 O O . GLY A 1 101 ? -10.476 -6.655 -0.933 1.00 70.31 101 GLY A O 1
ATOM 822 N N . ASP A 1 102 ? -12.649 -7.243 -1.095 1.00 71.75 102 ASP A N 1
ATOM 823 C CA . ASP A 1 102 ? -13.227 -5.906 -0.885 1.00 71.75 102 ASP A CA 1
ATOM 824 C C . ASP A 1 102 ? -13.685 -5.669 0.558 1.00 71.75 102 ASP A C 1
ATOM 826 O O . ASP A 1 102 ? -13.901 -4.528 0.957 1.00 71.75 102 ASP A O 1
ATOM 830 N N . GLU A 1 103 ? -13.753 -6.725 1.366 1.00 75.38 103 GLU A N 1
ATOM 831 C CA . GLU A 1 103 ? -14.091 -6.639 2.782 1.00 75.38 103 GLU A CA 1
ATOM 832 C C . GLU A 1 103 ? -12.957 -7.217 3.631 1.00 75.38 103 GLU A C 1
ATOM 834 O O . GLU A 1 103 ? -12.332 -8.221 3.282 1.00 75.38 103 GLU A O 1
ATOM 839 N N . PHE A 1 104 ? -12.670 -6.554 4.747 1.00 77.75 104 PHE A N 1
ATOM 840 C CA . PHE A 1 104 ? -11.739 -7.039 5.752 1.00 77.75 104 PHE A CA 1
ATOM 841 C C . PHE A 1 104 ? -12.351 -6.864 7.128 1.00 77.75 104 PHE A C 1
ATOM 843 O O . PHE A 1 104 ? -12.737 -5.759 7.500 1.00 77.75 104 PHE A O 1
ATOM 850 N N . GLU A 1 105 ? -12.382 -7.947 7.888 1.00 79.06 105 GLU A N 1
ATOM 851 C CA . GLU A 1 105 ? -12.842 -7.943 9.263 1.00 79.06 105 GLU A CA 1
ATOM 852 C C . GLU A 1 105 ? -11.694 -8.352 10.180 1.00 79.06 105 GLU A C 1
ATOM 854 O O . GLU A 1 105 ? -10.966 -9.317 9.927 1.00 79.06 105 GLU A O 1
ATOM 859 N N . PHE A 1 106 ? -11.495 -7.561 11.225 1.00 79.81 106 PHE A N 1
ATOM 860 C CA . PHE A 1 106 ? -10.555 -7.848 12.288 1.00 79.81 106 PHE A CA 1
ATOM 861 C C . PHE A 1 106 ? -11.283 -7.833 13.614 1.00 79.81 106 PHE A C 1
ATOM 863 O O . PHE A 1 106 ? -11.967 -6.864 13.930 1.00 79.81 106 PHE A O 1
ATOM 870 N N . PHE A 1 107 ? -11.065 -8.884 14.390 1.00 76.19 107 PHE A N 1
ATOM 871 C CA . PHE A 1 107 ? -11.577 -9.015 15.737 1.00 76.19 107 PHE A CA 1
ATOM 872 C C . PHE A 1 107 ? -10.414 -9.087 16.722 1.00 76.19 107 PHE A C 1
ATOM 874 O O . PHE A 1 107 ? -9.403 -9.743 16.456 1.00 76.19 107 PHE A O 1
ATOM 881 N N . ASN A 1 108 ? -10.544 -8.377 17.839 1.00 75.75 108 ASN A N 1
ATOM 882 C CA . ASN A 1 108 ? -9.584 -8.398 18.929 1.00 75.75 108 ASN A CA 1
ATOM 883 C C . ASN A 1 108 ? -10.297 -8.692 20.248 1.00 75.75 108 ASN A C 1
ATOM 885 O O . ASN A 1 108 ? -10.852 -7.777 20.861 1.00 75.75 108 ASN A O 1
ATOM 889 N N . ASP A 1 109 ? -10.187 -9.940 20.706 1.00 70.75 109 ASP A N 1
ATOM 890 C CA . ASP A 1 109 ? -10.752 -10.420 21.973 1.00 70.75 109 ASP A CA 1
ATOM 891 C C . ASP A 1 109 ? -10.334 -9.554 23.164 1.00 70.75 109 ASP A C 1
ATOM 893 O O . ASP A 1 109 ? -11.138 -9.235 24.029 1.00 70.75 109 ASP A O 1
ATOM 897 N N . LYS A 1 110 ? -9.073 -9.101 23.195 1.00 69.88 110 LYS A N 1
ATOM 898 C CA . LYS A 1 110 ? -8.528 -8.359 24.345 1.00 69.88 110 LYS A CA 1
ATOM 899 C C . LYS A 1 110 ? -9.182 -6.998 24.567 1.00 69.88 110 LYS A C 1
ATOM 901 O O . LYS A 1 110 ? -9.056 -6.449 25.652 1.00 69.88 110 LYS A O 1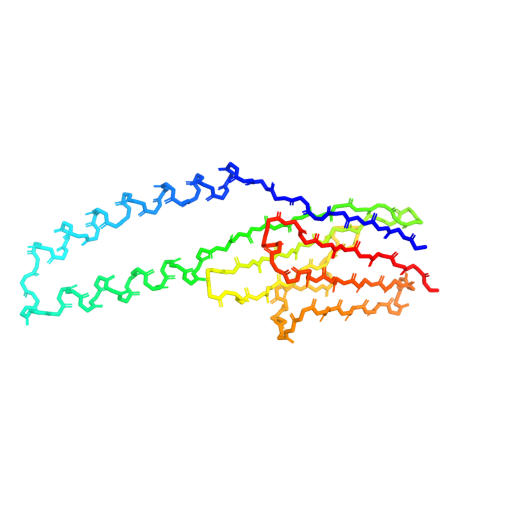
ATOM 906 N N . HIS A 1 111 ? -9.755 -6.413 23.520 1.00 62.81 111 HIS A N 1
ATOM 907 C CA . HIS A 1 111 ? -10.328 -5.065 23.562 1.00 62.81 111 HIS A CA 1
ATOM 908 C C . HIS A 1 111 ? -11.798 -5.062 23.136 1.00 62.81 111 HIS A C 1
ATOM 910 O O . HIS A 1 111 ? -12.322 -3.984 22.881 1.00 62.81 111 HIS A O 1
ATOM 916 N N . HIS A 1 112 ? -12.427 -6.240 22.997 1.00 71.56 112 HIS A N 1
ATOM 917 C CA . HIS A 1 112 ? -13.818 -6.370 22.549 1.00 71.56 112 HIS A CA 1
ATOM 918 C C . HIS A 1 112 ? -14.119 -5.551 21.276 1.00 71.56 112 HIS A C 1
ATOM 920 O O . HIS A 1 112 ? -15.181 -4.958 21.100 1.00 71.56 112 HIS A O 1
ATOM 926 N N . LEU A 1 113 ? -13.136 -5.476 20.371 1.00 72.19 113 LEU A N 1
ATOM 927 C CA . LEU A 1 113 ? -13.155 -4.542 19.249 1.00 72.19 113 LEU A CA 1
ATOM 928 C C . LEU A 1 113 ? -13.227 -5.294 17.924 1.00 72.19 113 LEU A C 1
ATOM 930 O O . LEU A 1 113 ? -12.354 -6.109 17.613 1.00 72.19 113 LEU A O 1
ATOM 934 N N . SER A 1 114 ? -14.224 -4.946 17.112 1.00 74.50 114 SER A N 1
ATOM 935 C CA . SER A 1 114 ? -14.335 -5.371 15.721 1.00 74.50 114 SER A CA 1
ATOM 936 C C . SER A 1 114 ? -14.142 -4.186 14.767 1.00 74.50 114 SER A C 1
ATOM 938 O O . SER A 1 114 ? -14.732 -3.110 14.901 1.00 74.50 114 SER A O 1
ATOM 940 N N . VAL A 1 115 ? -13.266 -4.373 13.784 1.00 74.38 115 VAL A N 1
ATOM 941 C CA . VAL A 1 115 ? -13.011 -3.412 12.710 1.00 74.38 115 VAL A CA 1
ATOM 942 C C . VAL A 1 115 ? -13.427 -4.057 11.405 1.00 74.38 115 VAL A C 1
ATOM 944 O O . VAL A 1 115 ? -12.799 -5.0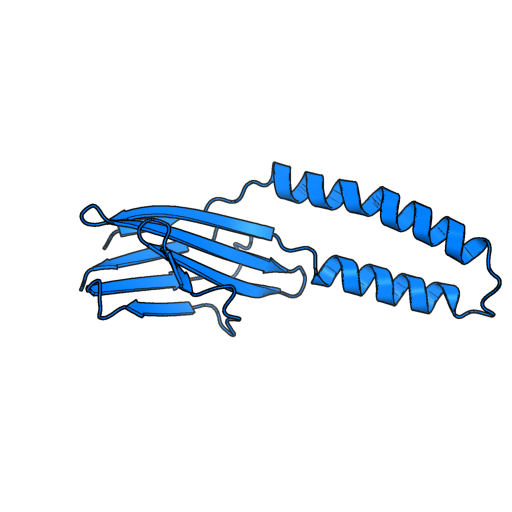25 10.976 1.00 74.38 115 VAL A O 1
ATOM 947 N N . LYS A 1 116 ? -14.444 -3.494 10.751 1.00 76.44 116 LYS A N 1
ATOM 948 C CA . LYS A 1 116 ? -14.891 -3.925 9.430 1.00 76.44 116 LYS A CA 1
ATOM 949 C C . LYS A 1 116 ? -14.600 -2.841 8.400 1.00 76.44 116 LYS A C 1
ATOM 951 O O . LYS A 1 116 ? -15.198 -1.768 8.394 1.00 76.44 116 LYS A O 1
ATOM 956 N N . LEU A 1 117 ? -13.670 -3.127 7.504 1.00 73.00 117 LEU A N 1
ATOM 957 C CA . LEU A 1 117 ? -13.342 -2.284 6.362 1.00 73.00 117 LEU A CA 1
ATOM 958 C C . LEU A 1 117 ? -14.095 -2.773 5.133 1.00 73.00 117 LEU A C 1
ATOM 960 O O . LEU A 1 117 ? -14.011 -3.954 4.795 1.00 73.00 117 LEU A O 1
ATOM 964 N N . LYS A 1 118 ? -14.793 -1.856 4.458 1.00 71.31 118 LYS A N 1
ATOM 965 C CA . LYS A 1 118 ? -15.494 -2.131 3.206 1.00 71.31 118 LYS A CA 1
ATOM 966 C C . LYS A 1 118 ? -15.000 -1.179 2.126 1.00 71.31 118 LYS A C 1
ATOM 968 O O . LYS A 1 118 ? -15.156 0.033 2.207 1.00 71.31 118 LYS A O 1
ATOM 973 N N . LEU A 1 119 ? -14.393 -1.752 1.100 1.00 67.38 119 LEU A N 1
ATOM 974 C CA . LEU A 1 119 ? -13.899 -1.032 -0.062 1.00 67.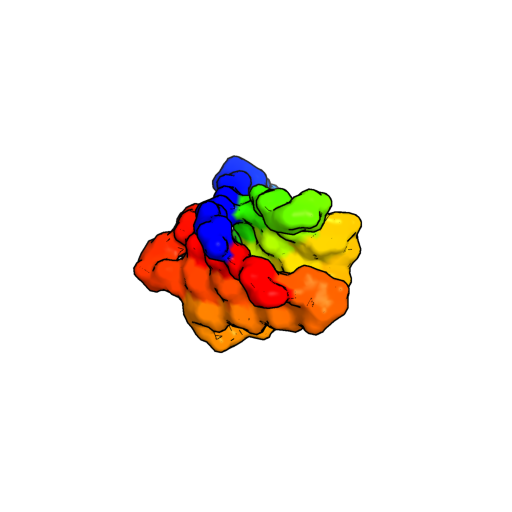38 119 LEU A CA 1
ATOM 975 C C . LEU A 1 119 ? -15.006 -1.015 -1.112 1.00 67.38 119 LEU A C 1
ATOM 977 O O . LEU A 1 119 ? -15.287 -2.037 -1.734 1.00 67.38 119 LEU A O 1
ATOM 981 N N . LEU A 1 120 ? -15.662 0.134 -1.281 1.00 58.50 120 LEU A N 1
ATOM 982 C CA . LEU A 1 120 ? -16.660 0.319 -2.331 1.00 58.50 120 LEU A CA 1
ATOM 983 C C . LEU A 1 120 ? -15.966 0.251 -3.700 1.00 58.50 120 LEU A C 1
ATOM 985 O O . LEU A 1 120 ? -14.995 0.964 -3.960 1.00 58.50 120 LEU A O 1
ATOM 989 N N . LYS A 1 121 ? -16.437 -0.647 -4.573 1.00 48.47 121 LYS A N 1
ATOM 990 C CA . LYS A 1 121 ? -15.939 -0.766 -5.949 1.00 48.47 121 LYS A CA 1
ATOM 991 C C . LYS A 1 121 ? -16.154 0.559 -6.683 1.00 48.47 121 LYS A C 1
ATOM 993 O O . LYS A 1 121 ? -17.289 0.998 -6.812 1.00 48.47 121 LYS A O 1
ATOM 998 N N . GLY A 1 122 ? -15.072 1.149 -7.187 1.00 48.53 122 GLY A N 1
ATOM 999 C CA . GLY A 1 122 ? -15.093 2.388 -7.976 1.00 48.53 122 GLY A CA 1
ATOM 1000 C C . GLY A 1 122 ? -14.480 3.591 -7.259 1.00 48.53 122 GLY A C 1
ATOM 1001 O O . GLY A 1 122 ? -13.796 4.381 -7.901 1.00 48.53 122 GLY A O 1
ATOM 1002 N N . ASP A 1 123 ? -14.584 3.662 -5.929 1.00 52.62 123 ASP A N 1
ATOM 1003 C CA . ASP A 1 123 ? -14.037 4.767 -5.134 1.00 52.62 123 ASP A CA 1
ATOM 1004 C C . ASP A 1 123 ? -12.664 4.422 -4.567 1.00 52.62 123 ASP A C 1
ATOM 1006 O O . ASP A 1 123 ? -12.445 4.282 -3.362 1.00 52.62 123 ASP A O 1
ATOM 1010 N N . VAL A 1 124 ? -11.677 4.342 -5.463 1.00 54.66 124 VAL A N 1
ATOM 1011 C CA . VAL A 1 124 ? -10.265 4.266 -5.059 1.00 54.66 124 VAL A CA 1
ATOM 1012 C C . VAL A 1 124 ? -9.894 5.482 -4.201 1.00 54.66 124 VAL A C 1
ATOM 1014 O O . VAL A 1 124 ? -8.979 5.408 -3.391 1.00 54.66 124 VAL A O 1
ATOM 1017 N N . PHE A 1 125 ? -10.613 6.598 -4.313 1.00 54.47 125 PHE A N 1
ATOM 1018 C CA . PHE A 1 125 ? -10.295 7.836 -3.609 1.00 54.47 125 PHE A CA 1
ATOM 1019 C C . PHE A 1 125 ? -10.853 7.933 -2.181 1.00 54.47 125 PHE A C 1
ATOM 1021 O O . PHE A 1 125 ? -10.317 8.731 -1.410 1.00 54.47 125 PHE A O 1
ATOM 1028 N N . SER A 1 126 ? -11.847 7.122 -1.794 1.00 59.97 126 SER A N 1
ATOM 1029 C CA . SER A 1 126 ? -12.519 7.264 -0.492 1.00 59.97 126 SER A CA 1
ATOM 1030 C C . SER A 1 126 ? -13.043 5.931 0.071 1.00 59.97 126 SER A C 1
ATOM 1032 O O . SER A 1 126 ? -14.228 5.631 -0.049 1.00 59.97 126 SER A O 1
ATOM 1034 N N . PRO A 1 127 ? -12.183 5.106 0.694 1.00 65.19 127 PRO A N 1
ATOM 1035 C CA . PRO A 1 127 ? -12.617 3.852 1.295 1.00 65.19 127 PRO A CA 1
ATOM 1036 C C . PRO A 1 127 ? -13.386 4.057 2.611 1.00 65.19 127 PRO A C 1
ATOM 1038 O O . PRO A 1 127 ? -12.999 4.875 3.450 1.00 65.19 127 PRO A O 1
ATOM 1041 N N . ASP A 1 128 ? -14.423 3.243 2.823 1.00 67.69 128 ASP A N 1
ATOM 1042 C CA . ASP A 1 128 ? -15.258 3.274 4.026 1.00 67.69 128 ASP A CA 1
ATOM 1043 C C . ASP A 1 128 ? -14.761 2.299 5.106 1.00 67.69 128 ASP A C 1
ATOM 1045 O O . ASP A 1 128 ? -14.388 1.146 4.856 1.00 67.69 128 ASP A O 1
ATOM 1049 N N . CYS A 1 129 ? -14.791 2.751 6.359 1.00 66.50 129 CYS A N 1
ATOM 1050 C CA . CYS A 1 129 ? -14.442 1.958 7.532 1.00 66.50 129 CYS A CA 1
ATOM 1051 C C . CYS A 1 129 ? -15.570 2.010 8.562 1.00 66.50 129 CYS A C 1
ATOM 1053 O O . CYS A 1 129 ? -15.995 3.085 8.983 1.00 66.50 129 CYS A O 1
ATOM 1055 N N . THR A 1 130 ? -16.039 0.845 9.002 1.00 66.88 130 THR A N 1
ATOM 1056 C CA . THR A 1 130 ? -17.016 0.722 10.087 1.00 66.88 130 THR A CA 1
ATOM 1057 C C . THR A 1 130 ? -16.347 0.098 11.303 1.00 66.88 130 THR A C 1
ATOM 1059 O O . THR A 1 130 ? -15.703 -0.947 11.217 1.00 66.88 130 THR A O 1
ATOM 1062 N N . LEU A 1 131 ? -16.508 0.745 12.451 1.00 63.34 131 LEU A N 1
ATOM 1063 C CA . LEU A 1 131 ? -16.005 0.289 13.737 1.00 63.34 131 LEU A CA 1
ATOM 1064 C C . LEU A 1 131 ? -17.185 -0.113 14.623 1.00 63.34 131 LEU A C 1
ATOM 1066 O O . LEU A 1 131 ? -18.184 0.609 14.735 1.00 63.34 131 LEU A O 1
ATOM 1070 N N . ALA A 1 132 ? -17.074 -1.279 15.251 1.00 61.47 132 ALA A N 1
ATOM 1071 C CA . ALA A 1 132 ? -18.045 -1.754 16.222 1.00 61.47 132 ALA A CA 1
ATOM 1072 C C . ALA A 1 132 ? -17.329 -2.336 17.445 1.00 61.47 132 ALA A C 1
ATOM 1074 O O . ALA A 1 132 ? -16.399 -3.131 17.315 1.00 61.47 132 ALA A O 1
ATOM 1075 N N . VAL A 1 133 ? -17.778 -1.928 18.628 1.00 57.34 133 VAL A N 1
ATOM 1076 C CA . VAL A 1 133 ? -17.466 -2.613 19.888 1.00 57.34 133 VAL A CA 1
ATOM 1077 C C . VAL A 1 133 ? -18.527 -3.687 20.077 1.00 57.34 133 VAL A C 1
ATOM 1079 O O . VAL A 1 133 ? -19.695 -3.426 19.765 1.00 57.34 133 VAL A O 1
ATOM 1082 N N . LEU A 1 134 ? -18.100 -4.879 20.488 1.00 57.16 134 LEU A N 1
ATOM 1083 C CA . LEU A 1 134 ? -18.956 -6.037 20.743 1.00 57.16 134 LEU A CA 1
ATOM 1084 C C . LEU A 1 134 ? -19.096 -6.290 22.240 1.00 57.16 134 LEU A C 1
ATOM 1086 O O . LEU A 1 134 ? -18.044 -6.437 22.898 1.00 57.16 134 LEU A O 1
#